Protein AF-A0A7S2T744-F1 (afdb_monomer)

Secondary structure (DSSP, 8-state):
-HHHHHT-THHHHHHHHHHHS-HHHHHHHHHHHHHHHHHHHHHHHHHHHHHTTPPPEEETTTEEE-HHHHHHHHHHHHHHHHHHHHHHH--PPPS----

Solvent-accessible surface area (backbone atoms only — not comparable to full-atom values): 5988 Å² total; per-residue (Å²): 106,69,74,68,54,69,70,59,52,60,65,58,55,49,49,49,44,66,75,76,39,58,79,92,51,32,63,61,53,52,50,50,53,51,50,53,53,53,48,53,63,57,46,51,63,60,60,40,60,69,44,58,72,47,74,76,44,74,53,81,97,78,44,70,40,35,46,82,47,41,53,56,54,52,52,51,51,54,50,52,52,49,51,53,47,45,70,73,69,61,70,85,77,76,87,74,82,80,130

Mean predicted aligned error: 8.18 Å

Organism: NCBI:txid1764295

InterPro domains:
  IPR036259 MFS transporter superfamily [G3DSA:1.20.1250.20] (1-99)
  IPR036259 MFS transporter superfamily [SSF103473] (4-96)
  IPR051068 Major Facilitator Superfamily Domain-Containing Protein [PTHR23510] (1-97)

Sequence (99 aa):
RLLVGLGSCRAVNRRYIADFVSKKRRTAASAAFVAASAGGAAIGPLLVVPLAGLSEFKVMGHLSINPITAGGALMAVMWLLYTAAVWILFKDPPLNRED

Foldseek 3Di:
DVVVVVVPCVVVVLVCLVQPPDPVCSVVSVVVVVVVVVVCVVVLVVVLVVLQPDDWDDDPPPDIDHSVCSSVVVVVVVVVVVVVCCVVPPDDDDPDPPD

Radius of gyration: 18.18 Å; Cα contacts (8 Å, |Δi|>4): 36; chains: 1; bounding box: 45×25×50 Å

Nearest PDB structures (foldseek):
  8tzr-assembly1_B  TM=3.811E-01  e=9.015E-01  Homo sapiens

Structure (mmCIF, N/CA/C/O backbone):
data_AF-A0A7S2T744-F1
#
_entry.id   AF-A0A7S2T744-F1
#
loop_
_atom_site.group_PDB
_atom_site.id
_atom_site.type_symbol
_atom_site.label_atom_id
_atom_site.label_alt_id
_atom_site.label_comp_id
_atom_site.label_asym_id
_atom_site.label_entity_id
_atom_site.label_seq_id
_atom_site.pdbx_PDB_ins_code
_atom_site.Cartn_x
_atom_site.Cartn_y
_atom_site.Cartn_z
_atom_site.occupancy
_atom_site.B_iso_or_equiv
_atom_site.auth_seq_id
_atom_site.auth_comp_id
_atom_site.auth_asym_id
_atom_site.auth_atom_id
_atom_site.pdbx_PDB_model_num
ATOM 1 N N . ARG A 1 1 ? -3.261 9.897 -13.501 1.00 52.34 1 ARG A N 1
ATOM 2 C CA . ARG A 1 1 ? -3.512 10.464 -12.148 1.00 52.34 1 ARG A CA 1
ATOM 3 C C . ARG A 1 1 ? -4.811 9.947 -11.528 1.00 52.34 1 ARG A C 1
ATOM 5 O O . ARG A 1 1 ? -4.752 9.542 -10.380 1.00 52.34 1 ARG A O 1
ATOM 12 N N . LEU A 1 2 ? -5.923 9.863 -12.272 1.00 64.94 2 LEU A N 1
ATOM 13 C CA . LEU A 1 2 ? -7.173 9.240 -11.793 1.00 64.94 2 LEU A CA 1
ATOM 14 C C . LEU A 1 2 ? -6.987 7.796 -11.293 1.00 64.94 2 LEU A C 1
ATOM 16 O O . LEU A 1 2 ? -7.343 7.506 -10.161 1.00 64.94 2 LEU A O 1
ATOM 20 N N . LEU A 1 3 ? -6.339 6.928 -12.079 1.00 64.12 3 LEU A N 1
ATOM 21 C CA . LEU A 1 3 ? -6.084 5.531 -11.683 1.00 64.12 3 LEU A CA 1
ATOM 22 C C . LEU A 1 3 ? -5.191 5.407 -10.434 1.00 64.12 3 LEU A C 1
ATOM 24 O O . LEU A 1 3 ? -5.440 4.578 -9.572 1.00 64.12 3 LEU A O 1
ATOM 28 N N . VAL A 1 4 ? -4.200 6.293 -10.292 1.00 63.41 4 VAL A N 1
ATOM 29 C CA . VAL A 1 4 ? -3.350 6.375 -9.089 1.00 63.41 4 VAL A CA 1
ATOM 30 C C . VAL A 1 4 ? -4.153 6.883 -7.879 1.00 63.41 4 VAL A C 1
ATOM 32 O O . VAL A 1 4 ? -3.913 6.461 -6.754 1.00 63.41 4 VAL A O 1
ATOM 35 N N . GLY A 1 5 ? -5.139 7.758 -8.106 1.00 57.31 5 GLY A N 1
ATOM 36 C CA . GLY A 1 5 ? -6.045 8.275 -7.078 1.00 57.31 5 GLY A CA 1
ATOM 37 C C . GLY A 1 5 ? -7.099 7.266 -6.613 1.00 57.31 5 GLY A C 1
ATOM 38 O O . GLY A 1 5 ? -7.431 7.259 -5.429 1.00 57.31 5 GLY A O 1
ATOM 39 N N . LEU A 1 6 ? -7.569 6.371 -7.490 1.00 61.53 6 LEU A N 1
ATOM 40 C CA . LEU A 1 6 ? -8.483 5.277 -7.123 1.00 61.53 6 LEU A CA 1
ATOM 41 C C . LEU A 1 6 ? -7.856 4.297 -6.119 1.00 61.53 6 LEU A C 1
ATOM 43 O O . LEU A 1 6 ? -8.563 3.767 -5.271 1.00 61.53 6 LEU A O 1
ATOM 47 N N . GLY A 1 7 ? -6.529 4.128 -6.141 1.00 59.41 7 GLY A N 1
ATOM 48 C CA . GLY A 1 7 ? -5.802 3.345 -5.135 1.00 59.41 7 GLY A CA 1
ATOM 49 C C . GLY A 1 7 ? -5.795 3.970 -3.732 1.00 59.41 7 GLY A C 1
ATOM 50 O O . GLY A 1 7 ? -5.400 3.319 -2.764 1.00 59.41 7 GLY A O 1
ATOM 51 N N . SER A 1 8 ? -6.247 5.222 -3.574 1.00 61.56 8 SER A N 1
ATOM 52 C CA . SER A 1 8 ? -6.360 5.881 -2.269 1.00 61.56 8 SER A CA 1
ATOM 53 C C . SER A 1 8 ? -7.622 5.437 -1.512 1.00 61.56 8 SER A C 1
ATOM 55 O O . SER A 1 8 ? -8.474 6.233 -1.123 1.00 61.56 8 SER A O 1
ATOM 57 N N . CYS A 1 9 ? -7.714 4.146 -1.186 1.00 68.62 9 CYS A N 1
ATOM 58 C CA . CYS A 1 9 ? -8.773 3.552 -0.353 1.00 68.62 9 CYS A CA 1
ATOM 59 C C . CYS A 1 9 ? -8.784 4.062 1.109 1.00 68.62 9 CYS A C 1
ATOM 61 O O . CYS A 1 9 ? -9.389 3.465 1.996 1.00 68.62 9 CYS A O 1
ATOM 63 N N . ARG A 1 10 ? -8.143 5.202 1.390 1.00 80.81 10 ARG A N 1
ATOM 64 C CA . ARG A 1 10 ? -8.061 5.849 2.703 1.00 80.81 10 ARG A CA 1
ATOM 65 C C . ARG A 1 10 ? -9.442 6.155 3.286 1.00 80.81 10 ARG A C 1
ATOM 67 O O . ARG A 1 10 ? -9.607 6.085 4.501 1.00 80.81 10 ARG A O 1
ATOM 74 N N . ALA A 1 11 ? -10.418 6.535 2.461 1.00 83.56 11 ALA A N 1
ATOM 75 C CA . ALA A 1 11 ? -11.783 6.780 2.931 1.00 83.56 11 ALA A CA 1
ATOM 76 C C . ALA A 1 11 ? -12.447 5.485 3.433 1.00 83.56 11 ALA A C 1
ATOM 78 O O . ALA A 1 11 ? -12.985 5.466 4.537 1.00 83.56 11 ALA A O 1
ATOM 79 N N . VAL A 1 12 ? -12.317 4.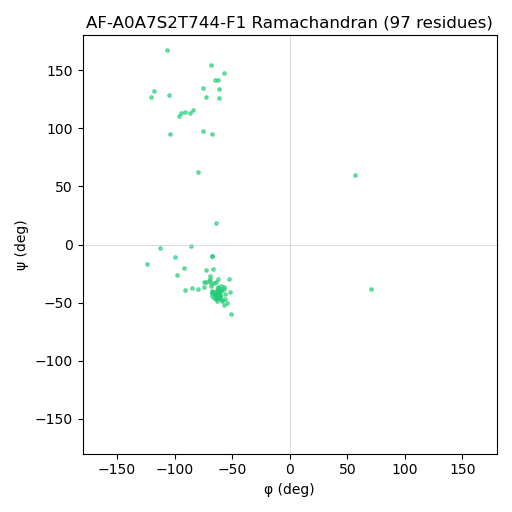398 2.667 1.00 86.44 12 VAL A N 1
ATOM 80 C CA . VAL A 1 12 ? -12.847 3.070 3.010 1.00 86.44 12 VAL A CA 1
ATOM 81 C C . VAL A 1 12 ? -12.180 2.530 4.277 1.00 86.44 12 VAL A C 1
ATOM 83 O O . VAL A 1 12 ? -12.876 2.175 5.224 1.00 86.44 12 VAL A O 1
ATOM 86 N N . ASN A 1 13 ? -10.847 2.578 4.360 1.00 88.31 13 ASN A N 1
ATOM 87 C CA . ASN A 1 13 ? -10.097 2.079 5.520 1.00 88.31 13 ASN A CA 1
ATOM 88 C C . ASN A 1 13 ? -10.429 2.845 6.809 1.00 88.31 13 ASN A C 1
ATOM 90 O O . ASN A 1 13 ? -10.539 2.250 7.878 1.00 88.31 13 ASN A O 1
ATOM 94 N N . ARG A 1 14 ? -10.636 4.167 6.727 1.00 88.06 14 ARG A N 1
ATOM 95 C CA . ARG A 1 14 ? -11.060 4.962 7.891 1.00 88.06 14 ARG A CA 1
ATOM 96 C C . ARG A 1 14 ? -12.475 4.624 8.341 1.00 88.06 14 ARG A C 1
ATOM 98 O O . ARG A 1 14 ? -12.703 4.543 9.545 1.00 88.06 14 ARG A O 1
ATOM 105 N N . ARG A 1 15 ? -13.400 4.411 7.400 1.00 87.81 15 ARG A N 1
ATOM 106 C CA . ARG A 1 15 ? -14.766 3.987 7.728 1.00 87.81 15 ARG A CA 1
ATOM 107 C C . ARG A 1 15 ? -14.770 2.599 8.367 1.00 87.81 15 ARG A C 1
ATOM 109 O O . ARG A 1 15 ? -15.364 2.434 9.421 1.00 87.81 15 ARG A O 1
ATOM 116 N N . TYR A 1 16 ? -13.977 1.670 7.836 1.00 86.88 16 TYR A N 1
ATOM 117 C CA . TYR A 1 16 ? -13.779 0.348 8.431 1.00 86.88 16 TYR A CA 1
ATOM 118 C C . TYR A 1 16 ? -13.278 0.425 9.886 1.00 86.88 16 TYR A C 1
ATOM 120 O O . TYR A 1 16 ? -13.834 -0.215 10.774 1.00 86.88 16 TYR A O 1
ATOM 128 N N . ILE A 1 17 ? -12.271 1.260 10.171 1.00 87.88 17 ILE A N 1
ATOM 129 C CA . ILE A 1 17 ? -11.779 1.459 11.547 1.00 87.88 17 ILE A CA 1
ATOM 130 C C . ILE A 1 17 ? -12.866 2.068 12.447 1.00 87.88 17 ILE A C 1
ATOM 132 O O . ILE A 1 17 ? -12.987 1.694 13.613 1.00 87.88 17 ILE A O 1
ATOM 136 N N . ALA A 1 18 ? -13.655 3.012 11.935 1.00 86.50 18 ALA A N 1
ATOM 137 C CA . ALA A 1 18 ? -14.724 3.644 12.701 1.00 86.50 18 ALA A CA 1
ATOM 138 C C . ALA A 1 18 ? -15.883 2.684 13.007 1.00 86.50 18 ALA A C 1
ATOM 140 O O . ALA A 1 18 ? -16.444 2.759 14.101 1.00 86.50 18 ALA A O 1
ATOM 141 N N . ASP A 1 19 ? -16.208 1.787 12.080 1.00 87.25 19 ASP A N 1
ATOM 142 C CA . ASP A 1 19 ? -17.356 0.890 12.199 1.00 87.25 19 ASP A CA 1
ATOM 143 C C . ASP A 1 19 ? -17.022 -0.382 12.994 1.00 87.25 19 ASP A C 1
ATOM 145 O O . ASP A 1 19 ? -17.843 -0.822 13.794 1.00 87.25 19 ASP A O 1
ATOM 149 N N . PHE A 1 20 ? -15.810 -0.934 12.843 1.00 85.19 20 PHE A N 1
ATOM 150 C CA . PHE A 1 20 ? -15.460 -2.265 13.369 1.00 85.19 20 PHE A CA 1
ATOM 151 C C . PHE A 1 20 ? -14.428 -2.268 14.508 1.00 85.19 20 PHE A C 1
ATOM 153 O O . PHE A 1 20 ? -14.127 -3.324 15.064 1.00 85.19 20 PHE A O 1
ATOM 160 N N . VAL A 1 21 ? -13.871 -1.113 14.898 1.00 85.56 21 VAL A N 1
ATOM 161 C CA . VAL A 1 21 ? -12.953 -1.015 16.051 1.00 85.56 21 VAL A CA 1
ATOM 162 C C . VAL A 1 21 ? -13.653 -0.375 17.249 1.00 85.56 21 VAL A C 1
ATOM 164 O O . VAL A 1 21 ? -14.212 0.728 17.165 1.00 85.56 21 VAL A O 1
ATOM 167 N N . SER A 1 22 ? -13.557 -1.049 18.401 1.00 84.00 22 SER A N 1
ATOM 168 C CA . SER A 1 22 ? -14.105 -0.577 19.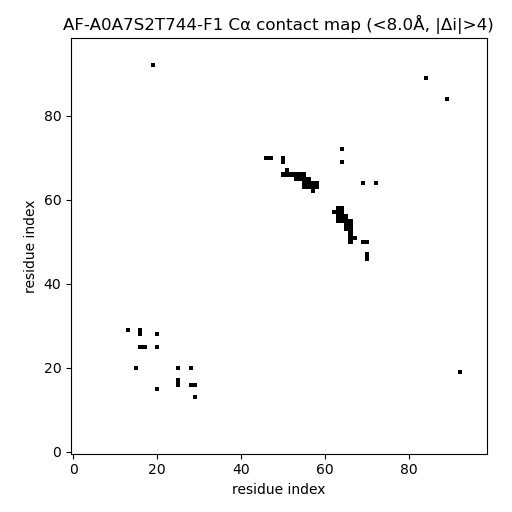676 1.00 84.00 22 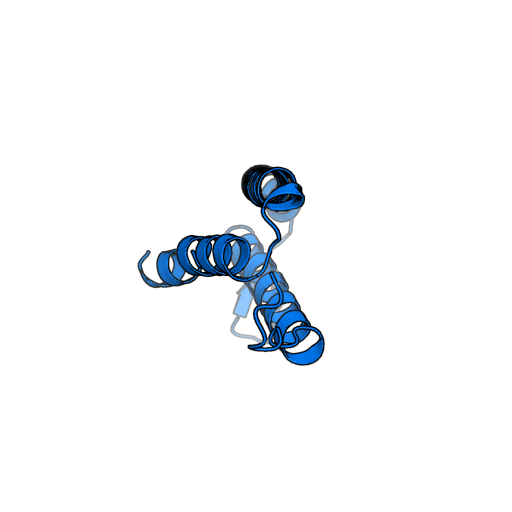SER A CA 1
ATOM 169 C C . SER A 1 22 ? -13.554 0.799 20.067 1.00 84.00 22 SER A C 1
ATOM 171 O O . SER A 1 22 ? -12.396 1.133 19.792 1.00 84.00 22 SER A O 1
ATOM 173 N N . LYS A 1 23 ? -14.375 1.613 20.748 1.00 82.12 23 LYS A N 1
ATOM 174 C CA . LYS A 1 23 ? -14.039 3.011 21.093 1.00 82.12 23 LYS A CA 1
ATOM 175 C C . LYS A 1 23 ? -12.684 3.140 21.801 1.00 82.12 23 LYS A C 1
ATOM 177 O O . LYS A 1 23 ? -11.903 4.018 21.449 1.00 82.12 23 LYS A O 1
ATOM 182 N N . LYS A 1 24 ? -12.370 2.224 22.728 1.00 85.25 24 LYS A N 1
ATOM 183 C CA . LYS A 1 24 ? -11.104 2.216 23.485 1.00 85.25 24 LYS A CA 1
ATOM 184 C C . LYS A 1 24 ? -9.867 1.988 22.601 1.00 85.25 24 LYS A C 1
ATOM 186 O O . LYS A 1 24 ? -8.809 2.530 22.898 1.00 85.25 24 LYS A O 1
ATOM 191 N N . ARG A 1 25 ? -9.979 1.209 21.515 1.00 87.62 25 ARG A N 1
ATOM 192 C CA . ARG A 1 25 ? -8.847 0.858 20.626 1.00 87.62 25 ARG A CA 1
ATOM 193 C C . ARG A 1 25 ? -8.781 1.691 19.346 1.00 87.62 25 ARG A C 1
ATOM 195 O O . ARG A 1 25 ? -7.774 1.649 18.640 1.00 87.62 25 ARG A O 1
ATOM 202 N N . ARG A 1 26 ? -9.824 2.468 19.048 1.00 87.94 26 ARG A N 1
ATOM 203 C CA . ARG A 1 26 ? -9.956 3.235 17.803 1.00 87.94 26 ARG A CA 1
ATOM 204 C C . ARG A 1 26 ? -8.833 4.249 17.594 1.00 87.94 26 ARG A C 1
ATOM 206 O O . ARG A 1 26 ? -8.339 4.374 16.473 1.00 87.94 26 ARG A O 1
ATOM 213 N N . THR A 1 27 ? -8.401 4.934 18.654 1.00 90.75 27 THR A N 1
ATOM 214 C CA . THR A 1 27 ? -7.299 5.909 18.582 1.00 90.75 27 THR A CA 1
ATOM 215 C C . THR A 1 27 ? -5.988 5.231 18.197 1.00 90.75 27 THR A C 1
ATOM 217 O O . THR A 1 27 ? -5.323 5.678 17.267 1.00 90.75 27 THR A O 1
ATOM 220 N N . ALA A 1 28 ? -5.658 4.105 18.837 1.00 91.19 28 ALA A N 1
ATOM 221 C CA . ALA A 1 28 ? -4.455 3.339 18.522 1.00 91.19 28 ALA A CA 1
ATOM 222 C C . ALA A 1 28 ? -4.492 2.778 17.089 1.00 91.19 28 ALA A C 1
ATOM 224 O O . ALA A 1 28 ? -3.515 2.901 16.355 1.00 91.19 28 ALA A O 1
ATOM 225 N N . ALA A 1 29 ? -5.636 2.235 16.655 1.00 89.38 29 ALA A N 1
ATOM 226 C CA . ALA A 1 29 ? -5.808 1.736 15.289 1.00 89.38 29 ALA A CA 1
ATOM 227 C C . ALA A 1 29 ? -5.674 2.850 14.233 1.00 89.38 29 ALA A C 1
ATOM 229 O O . ALA A 1 29 ? -5.027 2.663 13.203 1.00 89.38 29 ALA A O 1
ATOM 230 N N . SER A 1 30 ? -6.234 4.032 14.505 1.00 88.50 30 SER A N 1
ATOM 231 C CA . SER A 1 30 ? -6.123 5.191 13.609 1.00 88.50 30 SER A CA 1
ATOM 232 C C . SER A 1 30 ? -4.690 5.721 13.542 1.00 88.50 30 SER A C 1
ATOM 234 O O . SER A 1 30 ? -4.203 6.021 12.453 1.00 88.50 30 SER A O 1
ATOM 236 N N . ALA A 1 31 ? -3.9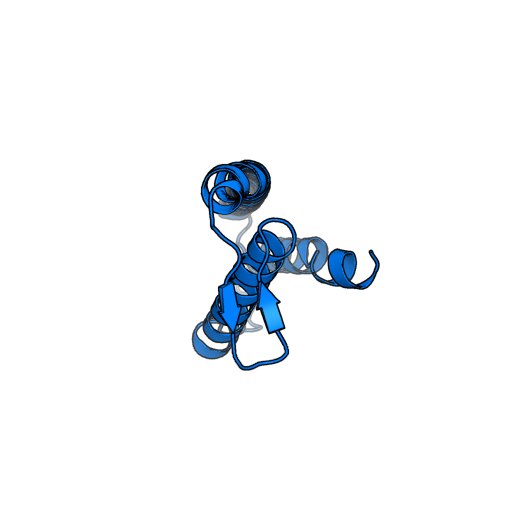95 5.788 14.682 1.00 91.69 31 ALA A N 1
ATOM 237 C CA . ALA A 1 31 ? -2.590 6.183 14.739 1.00 91.69 31 ALA A CA 1
ATOM 238 C C . ALA A 1 31 ? -1.699 5.203 13.962 1.00 91.69 31 ALA A C 1
ATOM 240 O O . ALA A 1 31 ? -0.882 5.637 13.153 1.00 91.69 31 ALA A O 1
ATOM 241 N N . ALA A 1 32 ? -1.912 3.893 14.128 1.00 91.25 32 ALA A N 1
ATOM 242 C CA . ALA A 1 32 ? -1.195 2.862 13.380 1.00 91.25 32 ALA A CA 1
ATOM 243 C C . ALA A 1 32 ? -1.424 2.981 11.864 1.00 91.25 32 ALA A C 1
ATOM 245 O O . ALA A 1 32 ? -0.471 2.923 11.089 1.00 91.25 32 ALA A O 1
ATOM 246 N N . PHE A 1 33 ? -2.665 3.222 11.430 1.00 90.25 33 PHE A N 1
ATOM 247 C CA . PHE A 1 33 ? -2.985 3.437 10.016 1.00 90.25 33 PHE A CA 1
ATOM 248 C C . PHE A 1 33 ? -2.265 4.662 9.427 1.00 90.25 33 PHE A C 1
ATOM 250 O O . PHE A 1 33 ? -1.724 4.602 8.317 1.00 90.25 33 PHE A O 1
ATOM 257 N N . VAL A 1 34 ? -2.235 5.776 10.166 1.00 90.56 34 VAL A N 1
ATOM 258 C CA . VAL A 1 34 ? -1.538 6.998 9.739 1.00 90.56 34 VAL A CA 1
ATOM 259 C C . VAL A 1 34 ? -0.026 6.782 9.706 1.00 90.56 34 VAL A C 1
ATOM 261 O O . VAL A 1 34 ? 0.606 7.148 8.716 1.00 90.56 34 VAL A O 1
ATOM 264 N N . ALA A 1 35 ? 0.543 6.139 10.728 1.00 92.31 35 ALA A N 1
ATOM 265 C CA . ALA A 1 35 ? 1.969 5.832 10.797 1.00 92.31 35 ALA A CA 1
ATOM 266 C C . ALA A 1 35 ? 2.410 4.914 9.648 1.00 92.31 35 ALA A C 1
ATOM 268 O O . ALA A 1 35 ? 3.379 5.222 8.959 1.00 92.31 35 ALA A O 1
ATOM 269 N N . ALA A 1 36 ? 1.657 3.845 9.370 1.00 89.81 36 ALA A N 1
ATOM 270 C CA . ALA A 1 36 ? 1.924 2.955 8.241 1.00 89.81 36 ALA A CA 1
ATOM 271 C C . ALA A 1 36 ? 1.828 3.693 6.894 1.00 89.81 36 ALA A C 1
ATOM 273 O O . ALA A 1 36 ? 2.671 3.502 6.018 1.00 89.81 36 ALA A O 1
ATOM 274 N N . SER A 1 37 ? 0.846 4.590 6.743 1.00 87.50 37 SER A N 1
ATOM 275 C CA . SER A 1 37 ? 0.701 5.416 5.536 1.00 87.50 37 SER A CA 1
ATOM 276 C C . SER A 1 37 ? 1.886 6.369 5.337 1.00 87.50 37 SER A C 1
ATOM 278 O O . SER A 1 37 ? 2.372 6.519 4.218 1.00 87.50 37 SER A O 1
ATOM 280 N N . ALA A 1 38 ? 2.350 7.016 6.410 1.00 89.38 38 ALA A N 1
ATOM 281 C CA . ALA A 1 38 ? 3.510 7.906 6.372 1.00 89.38 38 ALA A CA 1
ATOM 282 C C . ALA A 1 38 ? 4.807 7.129 6.096 1.00 89.38 38 ALA A C 1
ATOM 284 O O . ALA A 1 38 ? 5.614 7.556 5.273 1.00 89.38 38 ALA A O 1
ATOM 285 N N . GLY A 1 39 ? 4.964 5.953 6.712 1.00 90.12 39 GLY A N 1
ATOM 286 C CA . GLY A 1 39 ? 6.082 5.046 6.459 1.00 90.12 39 GLY A CA 1
ATOM 287 C C . GLY A 1 39 ? 6.150 4.615 4.995 1.00 90.12 39 GLY A C 1
ATOM 288 O O . GLY A 1 39 ? 7.196 4.751 4.369 1.00 90.12 39 GLY A O 1
ATOM 289 N N . GLY A 1 40 ? 5.027 4.194 4.406 1.00 86.38 40 GLY A N 1
ATOM 290 C CA . GLY A 1 40 ? 4.968 3.841 2.984 1.00 86.38 40 GLY A CA 1
ATOM 291 C C . GLY A 1 40 ? 5.347 5.002 2.056 1.00 86.38 40 GLY A C 1
ATOM 292 O O . GLY A 1 40 ? 6.078 4.802 1.086 1.00 86.38 40 GLY A O 1
ATOM 293 N N . ALA A 1 41 ? 4.918 6.227 2.379 1.00 86.69 41 ALA A N 1
ATOM 294 C CA . ALA A 1 41 ? 5.278 7.420 1.611 1.00 86.69 41 ALA A CA 1
ATOM 295 C C . ALA A 1 41 ? 6.780 7.756 1.689 1.00 86.69 41 ALA A C 1
ATOM 297 O O . ALA A 1 41 ? 7.335 8.244 0.708 1.00 86.69 41 ALA A O 1
ATOM 298 N N . ALA A 1 42 ? 7.436 7.473 2.819 1.00 88.19 42 ALA A N 1
ATOM 299 C CA . ALA A 1 42 ? 8.876 7.674 2.995 1.00 88.19 42 ALA A CA 1
ATOM 300 C C . ALA A 1 42 ? 9.719 6.552 2.358 1.00 88.19 42 ALA A C 1
ATOM 302 O O . ALA A 1 42 ? 10.763 6.817 1.763 1.00 88.19 42 ALA A O 1
ATOM 303 N N . ILE A 1 43 ? 9.255 5.302 2.445 1.00 87.75 43 ILE A N 1
ATOM 304 C CA . ILE A 1 43 ? 9.945 4.130 1.885 1.00 87.75 43 ILE A CA 1
ATOM 305 C C . ILE A 1 43 ? 9.897 4.140 0.351 1.00 87.75 43 ILE A C 1
ATOM 307 O O . ILE A 1 43 ? 10.843 3.691 -0.287 1.00 87.75 43 ILE A O 1
ATOM 311 N N . GLY A 1 44 ? 8.840 4.690 -0.256 1.00 82.75 44 GLY A N 1
ATOM 312 C CA . GLY A 1 44 ? 8.702 4.769 -1.715 1.00 82.75 44 GLY A CA 1
ATOM 313 C C . GLY A 1 44 ? 9.928 5.379 -2.416 1.00 82.75 44 GLY A C 1
ATOM 314 O O . GLY A 1 44 ? 10.563 4.684 -3.206 1.00 82.75 44 GLY A O 1
ATOM 315 N N . PRO A 1 45 ? 10.315 6.634 -2.114 1.00 83.00 45 PRO A N 1
ATOM 316 C CA . PRO A 1 45 ? 11.531 7.247 -2.653 1.00 83.00 45 PRO A CA 1
ATOM 317 C C . PRO A 1 45 ? 12.813 6.492 -2.284 1.00 83.00 45 PRO A C 1
ATOM 319 O O . PRO A 1 45 ? 13.717 6.390 -3.111 1.00 83.00 45 PRO A O 1
ATOM 322 N N . LEU A 1 46 ? 12.882 5.923 -1.075 1.00 86.06 46 LEU A N 1
ATOM 323 C CA . LEU A 1 46 ? 14.045 5.160 -0.613 1.00 86.06 46 LEU A CA 1
ATOM 324 C C . LEU A 1 46 ? 14.301 3.921 -1.484 1.00 86.06 46 LEU A C 1
AT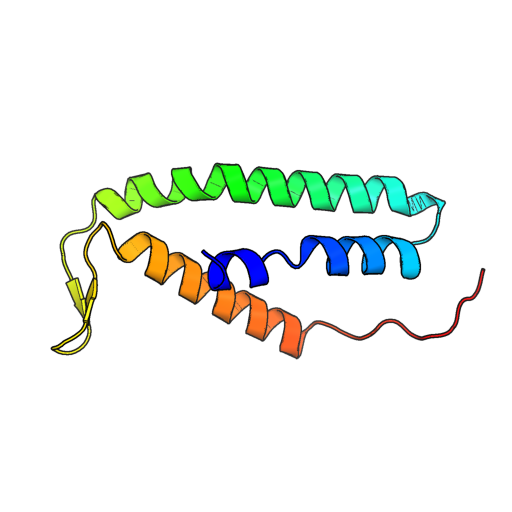OM 326 O O . LEU A 1 46 ? 15.448 3.629 -1.809 1.00 86.06 46 LEU A O 1
ATOM 330 N N . LEU A 1 47 ? 13.242 3.222 -1.901 1.00 81.75 47 LEU A N 1
ATOM 331 C CA . LEU A 1 47 ? 13.338 2.043 -2.765 1.00 81.75 47 LEU A CA 1
ATOM 332 C C . LEU A 1 47 ? 13.709 2.387 -4.214 1.00 81.75 47 LEU A C 1
ATOM 334 O O . LEU A 1 47 ? 14.245 1.535 -4.915 1.00 81.75 47 LEU A O 1
ATOM 338 N N . VAL A 1 48 ? 13.475 3.621 -4.669 1.00 80.81 48 VAL A N 1
ATOM 339 C CA . VAL A 1 48 ? 13.837 4.055 -6.031 1.00 80.81 48 VAL A CA 1
ATOM 340 C C . VAL A 1 48 ? 15.349 4.232 -6.189 1.00 80.81 48 VAL A C 1
ATOM 342 O O . VAL A 1 48 ? 15.880 3.955 -7.260 1.00 80.81 48 VAL A O 1
ATOM 345 N N . VAL A 1 49 ? 16.059 4.633 -5.131 1.00 79.50 49 VAL A N 1
ATOM 346 C CA . VAL A 1 49 ? 17.515 4.862 -5.162 1.00 79.50 49 VAL A CA 1
ATOM 347 C C . VAL A 1 49 ? 18.312 3.624 -5.614 1.00 79.50 49 VAL A C 1
ATOM 349 O O . VAL A 1 49 ? 19.085 3.752 -6.562 1.00 79.50 49 VAL A O 1
ATOM 352 N N . PRO A 1 50 ? 18.134 2.421 -5.031 1.00 77.75 50 PRO A N 1
ATOM 353 C CA . PRO A 1 50 ? 18.830 1.227 -5.513 1.00 77.75 50 PRO A CA 1
ATOM 354 C C . PRO A 1 50 ? 18.334 0.762 -6.891 1.00 77.75 50 PRO A C 1
ATOM 356 O O . PRO A 1 50 ? 19.117 0.221 -7.667 1.00 77.75 50 PRO A O 1
ATOM 359 N N . LEU A 1 51 ? 17.061 1.001 -7.234 1.00 75.25 51 LEU A N 1
ATOM 360 C CA . LEU A 1 51 ? 16.506 0.653 -8.550 1.00 75.25 51 LEU A CA 1
ATOM 361 C C . LEU A 1 51 ? 17.074 1.526 -9.676 1.00 75.25 51 LEU A C 1
ATOM 363 O O . LEU A 1 51 ? 17.155 1.072 -10.815 1.00 75.25 51 LEU A O 1
ATOM 367 N N . ALA A 1 52 ? 17.494 2.754 -9.366 1.00 73.00 52 ALA A N 1
ATOM 368 C CA . ALA A 1 52 ? 18.115 3.659 -10.327 1.00 73.00 52 ALA A CA 1
ATOM 369 C C . ALA A 1 52 ? 19.493 3.168 -10.813 1.00 73.00 52 ALA A C 1
ATOM 371 O O . ALA A 1 52 ? 19.938 3.575 -11.882 1.00 73.00 52 ALA A O 1
ATOM 372 N N . GLY A 1 53 ? 20.152 2.288 -10.049 1.00 71.12 53 GLY A N 1
ATOM 373 C CA . GLY A 1 53 ? 21.426 1.664 -10.417 1.00 71.12 53 GLY A CA 1
ATOM 374 C C . GLY A 1 53 ? 21.299 0.395 -11.267 1.00 71.12 53 GLY A C 1
ATOM 375 O O . GLY A 1 53 ? 22.319 -0.195 -11.618 1.00 71.12 53 GLY A O 1
ATOM 376 N N . LEU A 1 54 ? 20.079 -0.055 -11.584 1.00 70.69 54 LEU A N 1
ATOM 377 C CA . LEU A 1 54 ? 19.863 -1.241 -12.415 1.00 70.69 54 LEU A CA 1
ATOM 378 C C . LEU A 1 54 ? 20.147 -0.932 -13.891 1.00 70.69 54 LEU A C 1
ATOM 380 O O . LEU A 1 54 ? 19.688 0.074 -14.428 1.00 70.69 54 LEU A O 1
ATOM 384 N N . SER A 1 55 ? 20.878 -1.819 -14.564 1.00 66.38 55 SER A N 1
ATOM 385 C CA . SER A 1 55 ? 21.028 -1.778 -16.019 1.00 66.38 55 SER A CA 1
ATOM 386 C C . SER A 1 55 ? 19.705 -2.119 -16.705 1.00 66.38 55 SER A C 1
ATOM 388 O O . SER A 1 55 ? 18.859 -2.804 -16.135 1.00 66.38 55 SER A O 1
ATOM 390 N N . GLU A 1 56 ? 19.500 -1.640 -17.933 1.00 69.88 56 GLU A N 1
ATOM 391 C CA . GLU A 1 56 ? 18.292 -1.967 -18.692 1.00 69.88 56 GLU A CA 1
ATOM 392 C C . GLU A 1 56 ? 18.194 -3.476 -18.933 1.00 69.88 56 GLU A C 1
ATOM 394 O O . GLU A 1 56 ? 19.112 -4.095 -19.477 1.00 69.88 56 GLU A O 1
ATOM 399 N N . PHE A 1 57 ? 17.061 -4.069 -18.557 1.00 68.25 57 PHE A N 1
ATOM 400 C CA . PHE A 1 57 ? 16.800 -5.486 -18.771 1.00 68.25 57 PHE A CA 1
ATOM 401 C C . PHE A 1 57 ? 15.551 -5.672 -19.630 1.00 68.25 57 PHE A C 1
ATOM 403 O O . PHE A 1 57 ? 14.473 -5.142 -19.353 1.00 68.25 57 PHE A O 1
ATOM 410 N N . LYS A 1 58 ? 15.699 -6.435 -20.716 1.00 66.44 58 LYS A N 1
ATOM 411 C CA . LYS A 1 58 ? 14.587 -6.808 -21.593 1.00 66.44 58 LYS A CA 1
ATOM 412 C C . LYS A 1 58 ? 13.916 -8.059 -21.052 1.00 66.44 58 LYS A C 1
ATOM 414 O O . LYS A 1 58 ? 14.496 -9.141 -21.083 1.00 66.44 58 LYS A O 1
ATOM 419 N N . VAL A 1 59 ? 12.675 -7.917 -20.610 1.00 65.31 59 VAL A N 1
ATOM 420 C CA . VAL A 1 59 ? 11.809 -9.041 -20.270 1.00 65.31 59 VAL A CA 1
ATOM 421 C C . VAL A 1 59 ? 10.971 -9.352 -21.510 1.00 65.31 59 VAL A C 1
ATOM 423 O O . VAL A 1 59 ? 10.149 -8.551 -21.940 1.00 65.31 59 VAL A O 1
ATOM 426 N N . MET A 1 60 ? 11.202 -10.517 -22.116 1.00 58.66 60 MET A N 1
ATOM 427 C CA . MET A 1 60 ? 10.356 -11.069 -23.183 1.00 58.66 60 MET A CA 1
ATOM 428 C C . MET A 1 60 ? 10.171 -10.155 -24.418 1.00 58.66 60 MET A C 1
ATOM 430 O O . MET A 1 60 ? 9.054 -9.772 -24.755 1.00 58.66 60 MET A O 1
ATOM 434 N N . GLY A 1 61 ? 11.267 -9.799 -25.103 1.00 56.59 61 GLY A N 1
ATOM 435 C CA . GLY A 1 61 ? 11.290 -9.237 -26.471 1.00 56.59 61 GLY A CA 1
ATOM 436 C C . GLY A 1 61 ? 10.759 -7.806 -26.672 1.00 56.59 61 GLY A C 1
ATOM 437 O O . GLY A 1 61 ? 11.362 -7.040 -27.421 1.00 56.59 61 GLY A O 1
ATOM 438 N N . HIS A 1 62 ? 9.684 -7.425 -25.979 1.00 63.12 62 HIS A N 1
ATOM 439 C CA . HIS A 1 62 ? 8.949 -6.170 -26.164 1.00 63.12 62 HIS A CA 1
ATOM 440 C C . HIS A 1 62 ? 8.820 -5.327 -24.886 1.00 63.12 62 HIS A C 1
ATOM 442 O O . HIS A 1 62 ? 8.531 -4.136 -24.989 1.00 63.12 62 HIS A O 1
ATOM 448 N N . LEU A 1 63 ? 9.050 -5.896 -23.694 1.00 62.44 63 LEU A N 1
ATOM 449 C CA . LEU A 1 63 ? 8.982 -5.162 -22.429 1.00 62.44 63 LEU A CA 1
ATOM 450 C C . LEU A 1 63 ? 10.394 -4.875 -21.900 1.00 62.44 63 LEU A C 1
ATOM 452 O O . LEU A 1 63 ? 11.021 -5.695 -21.232 1.00 62.44 63 LEU A O 1
ATOM 456 N N . SER A 1 64 ? 10.910 -3.690 -22.215 1.00 71.62 64 SER A N 1
ATOM 457 C CA . SER A 1 64 ? 12.165 -3.193 -21.645 1.00 71.62 64 SER A CA 1
ATOM 458 C C . SER A 1 64 ? 11.879 -2.546 -20.294 1.00 71.62 64 SER A C 1
ATOM 460 O O . SER A 1 64 ? 11.179 -1.533 -20.243 1.00 71.62 64 SER A O 1
ATOM 462 N N . ILE A 1 65 ? 12.416 -3.103 -19.208 1.00 73.94 65 ILE A N 1
ATOM 463 C CA . ILE A 1 65 ? 12.399 -2.431 -17.910 1.00 73.94 65 ILE A CA 1
ATOM 464 C C . ILE A 1 65 ? 13.684 -1.617 -17.802 1.00 73.94 65 ILE A C 1
ATOM 466 O O . ILE A 1 65 ? 14.797 -2.142 -17.796 1.00 73.94 65 ILE A O 1
ATOM 470 N N . ASN A 1 66 ? 13.499 -0.306 -17.766 1.00 79.19 66 ASN A N 1
ATOM 471 C CA . ASN A 1 66 ? 14.547 0.684 -17.573 1.00 79.19 66 ASN A CA 1
ATOM 472 C C . ASN A 1 66 ? 14.437 1.277 -16.154 1.00 79.19 66 ASN A C 1
ATOM 474 O O . ASN A 1 66 ? 13.405 1.101 -15.498 1.00 79.19 66 ASN A O 1
ATOM 478 N N . PRO A 1 67 ? 15.446 2.018 -15.670 1.00 76.69 67 PRO A N 1
ATOM 479 C CA . PRO A 1 67 ? 15.424 2.614 -14.329 1.00 76.69 67 PRO A CA 1
ATOM 480 C C . PRO A 1 67 ? 14.178 3.464 -14.027 1.00 76.69 67 PRO A C 1
ATOM 482 O O . PRO A 1 67 ? 13.717 3.528 -12.890 1.00 76.69 67 PRO A O 1
ATOM 485 N N . ILE A 1 68 ? 13.586 4.078 -15.057 1.00 78.06 68 ILE A N 1
ATOM 486 C CA . ILE A 1 68 ? 12.387 4.922 -14.947 1.00 78.06 68 ILE A CA 1
ATOM 487 C C . ILE A 1 68 ? 11.116 4.075 -14.738 1.00 78.06 68 ILE A C 1
ATOM 489 O O . ILE A 1 68 ? 10.221 4.464 -13.988 1.00 78.06 68 ILE A O 1
ATOM 493 N N . THR A 1 69 ? 11.026 2.904 -15.371 1.00 82.19 69 THR A N 1
ATOM 494 C CA . THR A 1 69 ? 9.868 1.991 -15.294 1.00 82.19 69 THR A CA 1
ATOM 495 C C . THR A 1 69 ? 10.003 0.942 -14.189 1.00 82.19 69 THR A C 1
ATOM 497 O O . THR A 1 69 ? 8.986 0.433 -13.714 1.00 82.19 69 THR A O 1
ATOM 500 N N . ALA A 1 70 ? 11.223 0.676 -13.713 1.00 80.56 70 ALA A N 1
ATOM 501 C CA . ALA A 1 70 ? 11.525 -0.287 -12.653 1.00 80.56 70 ALA A CA 1
ATOM 502 C C . ALA A 1 70 ? 10.755 -0.007 -11.352 1.00 80.56 70 ALA A C 1
ATOM 504 O O . ALA A 1 70 ? 10.181 -0.923 -10.764 1.00 80.56 70 ALA A O 1
ATOM 505 N N . GLY A 1 71 ? 10.664 1.262 -10.934 1.00 84.00 71 GLY A N 1
ATOM 506 C CA . GLY A 1 71 ? 9.883 1.645 -9.751 1.00 84.00 71 GLY A CA 1
ATOM 507 C C . GLY A 1 71 ? 8.385 1.360 -9.907 1.00 84.00 71 GLY A C 1
ATOM 508 O O . GLY A 1 71 ? 7.739 0.869 -8.981 1.00 84.00 71 GLY A O 1
ATOM 509 N N . GLY A 1 72 ? 7.835 1.606 -11.100 1.00 83.12 72 GLY A N 1
ATOM 510 C CA . GLY A 1 72 ? 6.443 1.286 -11.421 1.00 83.12 72 GLY A CA 1
ATOM 511 C C . GLY A 1 72 ? 6.177 -0.220 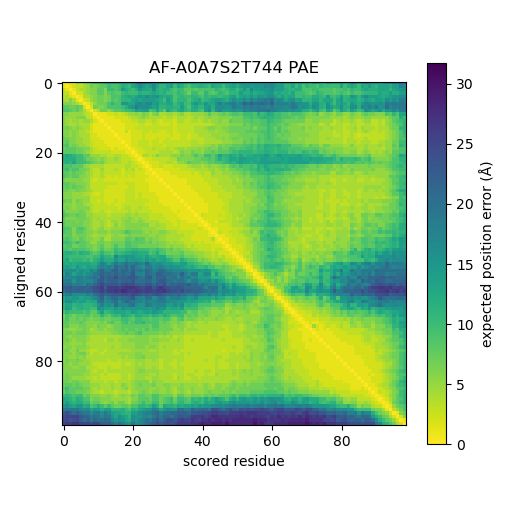-11.440 1.00 83.12 72 GLY A C 1
ATOM 512 O O . GLY A 1 72 ? 5.169 -0.668 -10.897 1.00 83.12 72 GLY A O 1
ATOM 513 N N . ALA A 1 73 ? 7.103 -1.001 -12.001 1.00 83.00 73 ALA A N 1
ATOM 514 C CA . ALA A 1 73 ? 7.027 -2.459 -12.017 1.00 83.00 73 ALA A CA 1
ATOM 515 C C . ALA A 1 73 ? 7.077 -3.052 -10.599 1.00 83.00 73 ALA A C 1
ATOM 517 O O . ALA A 1 73 ? 6.244 -3.893 -10.263 1.00 83.00 73 ALA A O 1
ATOM 518 N N . LEU A 1 74 ? 7.980 -2.565 -9.739 1.00 85.38 74 LEU A N 1
ATOM 519 C CA . LEU A 1 74 ? 8.040 -2.981 -8.334 1.00 85.38 74 LEU A CA 1
ATOM 520 C C . LEU A 1 74 ? 6.720 -2.689 -7.613 1.00 85.38 74 LEU A C 1
ATOM 522 O O . LEU A 1 74 ? 6.163 -3.564 -6.952 1.00 85.38 74 LEU A O 1
ATOM 526 N N . MET A 1 75 ? 6.196 -1.472 -7.770 1.00 85.81 75 MET A N 1
ATOM 527 C CA . MET A 1 75 ? 4.937 -1.073 -7.146 1.00 85.81 75 MET A CA 1
ATOM 528 C C . MET A 1 75 ? 3.772 -1.946 -7.632 1.00 85.81 75 MET A C 1
ATOM 530 O O . MET A 1 75 ? 2.951 -2.371 -6.822 1.00 85.81 75 MET A O 1
ATOM 534 N N . ALA A 1 76 ? 3.725 -2.280 -8.925 1.00 86.62 76 ALA A N 1
ATOM 535 C CA . ALA A 1 76 ? 2.722 -3.189 -9.477 1.00 86.62 76 ALA A CA 1
ATOM 536 C C . ALA A 1 76 ? 2.794 -4.588 -8.840 1.00 86.62 76 ALA A C 1
ATOM 538 O O . ALA A 1 76 ? 1.762 -5.124 -8.441 1.00 86.62 76 ALA A O 1
ATOM 539 N N . VAL A 1 77 ? 3.997 -5.148 -8.667 1.00 87.94 77 VAL A N 1
ATOM 540 C CA . VAL A 1 77 ? 4.188 -6.437 -7.976 1.00 87.94 77 VAL A CA 1
ATOM 541 C C . VAL A 1 77 ? 3.719 -6.358 -6.522 1.00 87.94 77 VAL A C 1
ATOM 543 O O . VAL A 1 77 ? 2.979 -7.234 -6.075 1.00 87.94 77 VAL A O 1
ATOM 546 N N . MET A 1 78 ? 4.078 -5.299 -5.788 1.00 88.62 78 MET A N 1
ATOM 547 C CA . MET A 1 78 ? 3.634 -5.124 -4.399 1.00 88.62 78 MET A CA 1
ATOM 548 C C . MET A 1 78 ? 2.108 -5.019 -4.284 1.00 88.62 78 MET A C 1
ATOM 550 O O . MET A 1 78 ? 1.525 -5.623 -3.383 1.00 88.62 78 MET A O 1
ATOM 554 N N . TRP A 1 79 ? 1.451 -4.308 -5.205 1.00 87.81 79 TRP A N 1
ATOM 555 C CA . TRP A 1 79 ? -0.011 -4.237 -5.253 1.00 87.81 79 TRP A CA 1
ATOM 556 C C . TRP A 1 79 ? -0.649 -5.593 -5.545 1.00 87.81 79 TRP A C 1
ATOM 558 O O . TRP A 1 79 ? -1.595 -5.956 -4.855 1.00 87.81 79 TRP A O 1
ATOM 568 N N . LEU A 1 80 ? -0.123 -6.364 -6.501 1.00 90.50 80 LEU A N 1
ATOM 569 C CA . LEU A 1 80 ? -0.646 -7.698 -6.814 1.00 90.50 80 LEU A CA 1
ATOM 570 C C . LEU A 1 80 ? -0.533 -8.652 -5.620 1.00 90.50 80 LEU A C 1
ATOM 572 O O . LEU A 1 80 ? -1.500 -9.341 -5.293 1.00 90.50 80 LEU A O 1
ATOM 576 N N . LEU A 1 81 ? 0.615 -8.652 -4.937 1.00 92.00 81 LEU A N 1
ATOM 577 C CA . LEU A 1 81 ? 0.815 -9.444 -3.722 1.00 92.00 81 LEU A CA 1
ATOM 578 C C . LEU A 1 81 ? -0.145 -9.016 -2.610 1.00 92.00 81 LEU A C 1
ATOM 580 O O . LEU A 1 81 ? -0.758 -9.868 -1.970 1.00 92.00 81 LEU A O 1
ATOM 584 N N . TYR A 1 82 ? -0.314 -7.709 -2.399 1.00 88.88 82 TYR A N 1
ATOM 585 C CA . TYR A 1 82 ? -1.260 -7.192 -1.415 1.00 88.88 82 TYR A CA 1
ATOM 586 C C . TYR A 1 82 ? -2.706 -7.569 -1.758 1.00 88.88 82 TYR A C 1
ATOM 588 O O . TYR A 1 82 ? -3.439 -8.018 -0.881 1.00 88.88 82 TYR A O 1
ATOM 596 N N . THR A 1 83 ? -3.116 -7.455 -3.023 1.00 89.56 83 THR A N 1
ATOM 597 C CA . THR A 1 83 ? -4.448 -7.867 -3.479 1.00 89.56 83 THR A CA 1
ATOM 598 C C . THR A 1 83 ? -4.677 -9.358 -3.255 1.00 89.56 83 THR A C 1
ATOM 600 O O . THR A 1 83 ? -5.719 -9.724 -2.718 1.00 89.56 83 THR A O 1
ATOM 603 N N . ALA A 1 84 ? -3.709 -10.214 -3.591 1.00 93.31 84 ALA A N 1
ATOM 604 C CA . ALA A 1 84 ? -3.797 -11.648 -3.323 1.00 93.31 84 ALA A CA 1
ATOM 605 C C . ALA A 1 84 ? -3.873 -11.946 -1.814 1.00 93.31 84 ALA A C 1
ATOM 607 O O . ALA A 1 84 ? -4.679 -12.768 -1.381 1.00 93.31 84 ALA A O 1
ATOM 608 N N . ALA A 1 85 ? -3.081 -11.240 -1.002 1.00 92.25 85 ALA A N 1
ATOM 609 C CA . ALA A 1 85 ? -3.105 -11.376 0.450 1.00 92.25 85 ALA A CA 1
ATOM 610 C C . ALA A 1 85 ? -4.461 -10.968 1.038 1.00 92.25 85 ALA A C 1
ATOM 612 O O . ALA A 1 85 ? -5.016 -11.708 1.844 1.00 92.25 85 ALA A O 1
ATOM 613 N N . VAL A 1 86 ? -5.026 -9.834 0.615 1.00 89.69 86 VAL A N 1
ATOM 614 C CA . VAL A 1 86 ? -6.370 -9.407 1.030 1.00 89.69 86 VAL A CA 1
ATOM 615 C C . VAL A 1 86 ? -7.406 -10.431 0.583 1.00 89.69 86 VAL A C 1
ATOM 617 O O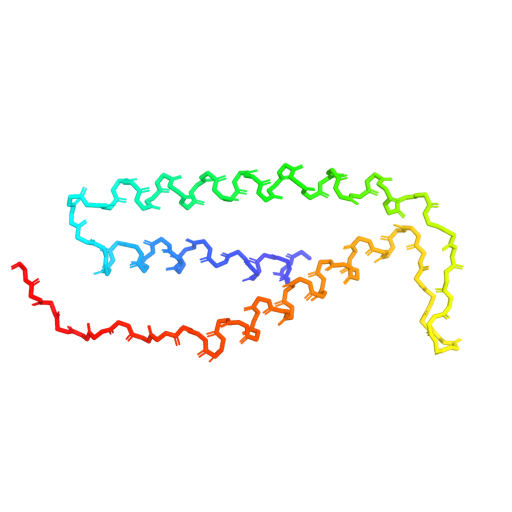 . VAL A 1 86 ? -8.213 -10.850 1.398 1.00 89.69 86 VAL A O 1
ATOM 620 N N . TRP A 1 87 ? -7.348 -10.905 -0.660 1.00 90.88 87 TRP A N 1
ATOM 621 C CA . TRP A 1 87 ? -8.307 -11.882 -1.178 1.00 90.88 87 TRP A CA 1
ATOM 622 C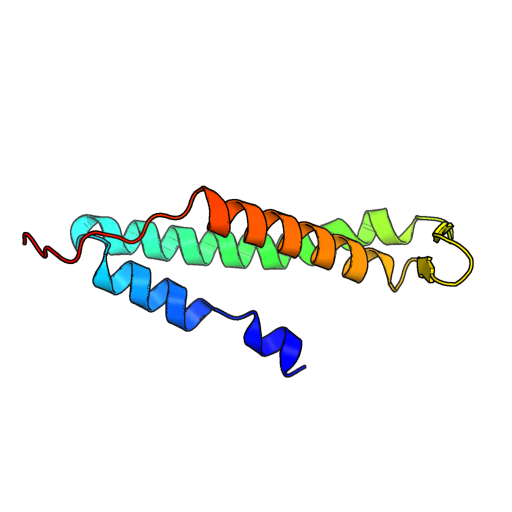 C . TRP A 1 87 ? -8.373 -13.175 -0.349 1.00 90.88 87 TRP A C 1
ATOM 624 O O . TRP A 1 87 ? -9.451 -13.730 -0.159 1.00 90.88 87 TRP A O 1
ATOM 634 N N . ILE A 1 88 ? -7.230 -13.662 0.143 1.00 93.88 88 ILE A N 1
ATOM 635 C CA . ILE A 1 88 ? -7.147 -14.937 0.874 1.00 93.88 88 ILE A CA 1
ATOM 636 C C . ILE A 1 88 ? -7.321 -14.745 2.390 1.00 93.88 88 ILE A C 1
ATOM 638 O O . ILE A 1 88 ? -7.926 -15.586 3.055 1.00 93.88 88 ILE A O 1
ATOM 642 N N . LEU A 1 89 ? -6.755 -13.675 2.957 1.00 91.06 89 LEU A N 1
ATOM 643 C CA . LEU A 1 89 ? -6.649 -13.484 4.409 1.00 91.06 89 LEU A CA 1
ATOM 644 C C . LEU A 1 89 ? -7.742 -12.585 4.988 1.00 91.06 89 LEU A C 1
ATOM 646 O O . LEU A 1 89 ? -8.043 -12.693 6.179 1.00 91.06 89 LEU A O 1
ATOM 650 N N . PHE A 1 90 ? -8.301 -11.671 4.193 1.00 88.44 90 PHE A N 1
ATOM 651 C CA . PHE A 1 90 ? -9.326 -10.759 4.678 1.00 88.44 90 PHE A CA 1
ATOM 652 C C . PHE A 1 90 ? -10.636 -11.517 4.881 1.00 88.44 90 PHE A C 1
ATOM 654 O O . PHE A 1 90 ? -11.129 -12.197 3.985 1.00 88.44 90 PHE A O 1
ATOM 661 N N . LYS A 1 91 ? -11.202 -11.388 6.078 1.00 86.38 91 LYS A N 1
ATOM 662 C CA . LYS A 1 91 ? -12.528 -11.899 6.413 1.00 86.38 91 LYS A CA 1
ATOM 663 C C . LYS A 1 91 ? -13.402 -10.723 6.789 1.00 86.38 91 LYS A C 1
ATOM 665 O O . LYS A 1 91 ? -12.982 -9.892 7.598 1.00 86.38 91 LYS A O 1
ATOM 670 N N . ASP A 1 92 ? -14.602 -10.682 6.225 1.00 82.88 92 ASP A N 1
ATOM 671 C CA . ASP A 1 92 ? -15.563 -9.652 6.576 1.00 82.88 92 ASP A CA 1
ATOM 672 C C . ASP A 1 92 ? -15.921 -9.741 8.068 1.00 82.88 92 ASP A C 1
ATOM 674 O O . ASP A 1 92 ? -16.157 -10.836 8.595 1.00 82.88 92 ASP A O 1
ATOM 678 N N . PRO A 1 93 ? -15.937 -8.603 8.778 1.00 80.50 93 PRO A N 1
ATOM 679 C CA . PRO A 1 93 ? -16.338 -8.568 10.173 1.00 80.50 93 PRO A CA 1
ATOM 680 C C . PRO A 1 93 ? -17.825 -8.945 10.310 1.00 80.50 93 PRO A C 1
ATOM 682 O O . PRO A 1 93 ? -18.641 -8.540 9.477 1.00 80.50 93 PRO A O 1
ATOM 685 N N . PRO A 1 94 ? -18.206 -9.701 11.357 1.00 76.94 94 PRO A N 1
ATOM 686 C CA . PRO A 1 94 ? -19.601 -10.047 11.593 1.00 76.94 94 PRO A CA 1
ATOM 687 C C . PRO A 1 94 ? -20.428 -8.779 11.832 1.00 76.94 94 PRO A C 1
ATOM 689 O O . PRO A 1 94 ? -19.985 -7.846 12.500 1.00 76.94 94 PRO A O 1
ATOM 692 N N . LEU A 1 95 ? -21.653 -8.754 11.301 1.00 66.81 95 LEU A N 1
ATOM 693 C CA . LEU A 1 95 ? -22.558 -7.600 11.383 1.0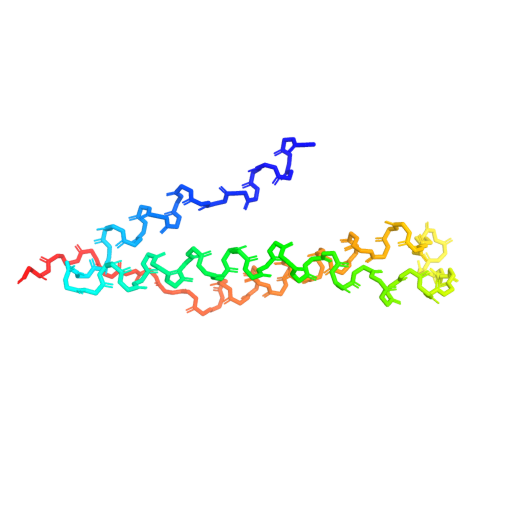0 66.81 95 LEU A CA 1
ATOM 694 C C . LEU A 1 95 ? -23.054 -7.314 12.818 1.00 66.81 95 LEU A C 1
ATOM 696 O O . LEU A 1 95 ? -23.681 -6.282 13.064 1.00 66.81 95 LEU A O 1
ATOM 700 N N . ASN A 1 96 ? -22.793 -8.226 13.757 1.00 57.66 96 ASN A N 1
ATOM 701 C CA . ASN A 1 96 ? -23.300 -8.166 15.119 1.00 57.66 96 ASN A CA 1
ATOM 702 C C . ASN A 1 96 ? -22.516 -7.117 15.916 1.00 57.66 96 ASN A C 1
ATOM 704 O O . ASN A 1 96 ? -21.422 -7.373 16.419 1.00 57.66 96 ASN A O 1
ATOM 708 N N . ARG A 1 97 ? -23.100 -5.919 16.010 1.00 56.84 97 ARG A N 1
ATOM 709 C CA . ARG A 1 97 ? -22.745 -4.918 17.017 1.00 56.84 97 ARG A CA 1
ATOM 710 C C . ARG A 1 97 ? -23.157 -5.457 18.382 1.00 56.84 97 ARG A C 1
ATOM 712 O O . ARG A 1 97 ? -24.316 -5.335 18.759 1.00 56.84 97 ARG A O 1
ATOM 719 N N . GLU A 1 98 ? -22.229 -6.079 19.090 1.00 52.56 98 GLU A N 1
ATOM 720 C CA . GLU A 1 98 ? -22.342 -6.197 20.540 1.00 52.56 98 GLU A CA 1
ATOM 721 C C . GLU A 1 98 ? -21.521 -5.055 21.140 1.00 52.56 98 GLU A C 1
ATOM 723 O O . GLU A 1 98 ? -20.303 -4.971 20.951 1.00 52.56 98 GLU A O 1
ATOM 728 N N . ASP A 1 99 ? -22.255 -4.112 21.728 1.00 45.62 99 ASP A N 1
ATOM 729 C CA . ASP A 1 99 ? -21.760 -2.902 22.382 1.00 45.62 99 ASP A CA 1
ATOM 730 C C . ASP A 1 99 ? -21.071 -3.207 23.722 1.00 45.62 99 ASP A C 1
ATOM 732 O O . ASP A 1 99 ? -21.577 -4.070 24.476 1.00 45.62 99 ASP A O 1
#

pLDDT: mean 79.76, std 11.58, range [45.62, 93.88]